Protein AF-A0A355E4G5-F1 (afdb_monomer_lite)

pLDDT: mean 88.59, std 11.3, range [52.03, 98.62]

Foldseek 3Di:
DPDDDDDDPVVVVVCLPPVAQPCVVHPPDDQGPCPVCDPVVLVVQVVLADPQDKDWQDDPQDPDADPVRRDGPDDDDPCPPVVSCVSRSHDDDPDTRCVRVVVVCVVVVHDRFRKDWDADPDVVDPGHDTTIMTHD

Structure (mmCIF, N/CA/C/O backbone):
data_AF-A0A355E4G5-F1
#
_entry.id   AF-A0A355E4G5-F1
#
loop_
_atom_site.group_PDB
_atom_site.id
_atom_site.type_symbol
_atom_site.label_atom_id
_atom_site.label_alt_id
_atom_site.label_comp_id
_atom_site.label_asym_id
_atom_site.label_entity_id
_atom_site.label_seq_id
_atom_site.pdbx_PDB_ins_code
_atom_site.Cartn_x
_atom_site.Cartn_y
_atom_site.Cartn_z
_atom_site.occupancy
_atom_site.B_iso_or_equiv
_atom_site.auth_seq_id
_atom_site.auth_comp_id
_atom_site.auth_asym_id
_atom_site.auth_atom_id
_atom_site.pdbx_PDB_model_num
ATOM 1 N N . MET A 1 1 ? 25.717 -14.174 18.551 1.00 52.03 1 MET A N 1
ATOM 2 C CA . MET A 1 1 ? 25.273 -13.923 17.163 1.00 52.03 1 MET A CA 1
ATOM 3 C C . MET A 1 1 ? 26.450 -14.260 16.268 1.00 52.03 1 MET A C 1
ATOM 5 O O . MET A 1 1 ? 27.519 -13.747 16.575 1.00 52.03 1 MET A O 1
ATOM 9 N N . PRO A 1 2 ? 26.330 -15.154 15.272 1.00 61.66 2 PRO A N 1
ATOM 10 C CA . PRO A 1 2 ? 27.446 -15.404 14.364 1.00 61.66 2 PRO A CA 1
ATOM 11 C C . PRO A 1 2 ? 27.836 -14.093 13.671 1.00 61.66 2 PRO A C 1
ATOM 13 O O . PRO A 1 2 ? 26.968 -13.273 13.360 1.00 61.66 2 PRO A O 1
ATOM 16 N N . GLU A 1 3 ? 29.137 -13.883 13.498 1.00 67.75 3 GLU A N 1
ATOM 17 C CA . GLU A 1 3 ? 29.709 -12.690 12.880 1.00 67.75 3 GLU A CA 1
ATOM 18 C C . GLU A 1 3 ? 29.215 -12.603 11.431 1.00 67.75 3 GLU A C 1
ATOM 20 O O . GLU A 1 3 ? 29.581 -13.400 10.567 1.00 67.75 3 GLU A O 1
ATOM 25 N N . ARG A 1 4 ? 28.273 -11.691 11.174 1.00 65.88 4 ARG A N 1
ATOM 26 C CA . ARG A 1 4 ? 27.685 -11.532 9.846 1.00 65.88 4 ARG A CA 1
ATOM 27 C C . ARG A 1 4 ? 28.641 -10.694 9.006 1.00 65.88 4 ARG A C 1
ATOM 29 O O . ARG A 1 4 ? 28.578 -9.468 9.044 1.00 65.88 4 ARG A O 1
ATOM 36 N N . LEU A 1 5 ? 29.519 -11.369 8.268 1.00 83.31 5 LEU A N 1
ATOM 37 C CA . LEU A 1 5 ? 30.388 -10.741 7.276 1.00 83.31 5 LEU A CA 1
ATOM 38 C C . LEU A 1 5 ? 29.539 -9.943 6.277 1.00 83.31 5 LEU A C 1
ATOM 40 O O . LEU A 1 5 ? 28.491 -10.409 5.815 1.00 83.31 5 LEU A O 1
ATOM 44 N N . LEU A 1 6 ? 29.974 -8.716 5.984 1.00 86.88 6 LEU A N 1
ATOM 45 C CA . LEU A 1 6 ? 29.352 -7.896 4.950 1.00 86.88 6 LEU A CA 1
ATOM 46 C C . LEU A 1 6 ? 29.469 -8.629 3.603 1.00 86.88 6 LEU A C 1
ATOM 48 O O . LEU A 1 6 ? 30.546 -9.143 3.297 1.00 86.88 6 LEU A O 1
ATOM 52 N N . PRO A 1 7 ? 28.389 -8.693 2.805 1.00 88.25 7 PRO A N 1
ATOM 53 C CA . PRO A 1 7 ? 28.429 -9.364 1.515 1.00 88.25 7 PRO A CA 1
ATOM 54 C C . PRO A 1 7 ? 29.380 -8.643 0.558 1.00 88.25 7 PRO A C 1
ATOM 56 O O . PRO A 1 7 ? 29.482 -7.414 0.556 1.00 88.25 7 PRO A O 1
ATOM 59 N N . THR A 1 8 ? 30.049 -9.418 -0.285 1.00 93.19 8 THR A N 1
ATOM 60 C CA . THR A 1 8 ? 30.887 -8.911 -1.373 1.00 93.19 8 THR A CA 1
ATOM 61 C C . THR A 1 8 ? 30.037 -8.237 -2.453 1.00 93.19 8 THR A C 1
ATOM 63 O O . THR A 1 8 ? 28.846 -8.517 -2.615 1.00 93.19 8 THR A O 1
ATOM 66 N N . GLU A 1 9 ? 30.657 -7.378 -3.264 1.00 90.56 9 GLU A N 1
ATOM 67 C CA . GLU A 1 9 ? 29.983 -6.758 -4.412 1.00 90.56 9 GLU A CA 1
ATOM 68 C C . GLU A 1 9 ? 29.400 -7.810 -5.373 1.00 90.56 9 GLU A C 1
ATOM 70 O O . GLU A 1 9 ? 28.287 -7.648 -5.879 1.00 90.56 9 GLU A O 1
ATOM 75 N N . GLN A 1 10 ? 30.127 -8.908 -5.602 1.00 92.94 10 GLN A N 1
ATOM 76 C CA . GLN A 1 10 ? 29.689 -9.987 -6.485 1.00 92.94 10 GLN A CA 1
ATOM 77 C C . GLN A 1 10 ? 28.415 -10.666 -5.967 1.00 92.94 10 GLN A C 1
ATOM 79 O O . GLN A 1 10 ? 27.500 -10.911 -6.755 1.00 92.94 10 GLN A O 1
ATOM 84 N N . GLU A 1 11 ? 28.322 -10.914 -4.658 1.00 91.56 11 GLU A N 1
ATOM 85 C CA . GLU A 1 11 ? 27.119 -11.472 -4.030 1.00 91.56 11 GLU A CA 1
ATOM 86 C C . GLU A 1 11 ? 25.936 -10.509 -4.131 1.00 91.56 11 GLU A C 1
ATOM 88 O O . GLU A 1 11 ? 24.854 -10.900 -4.564 1.00 91.56 11 GLU A O 1
ATOM 93 N N . VAL A 1 12 ? 26.137 -9.225 -3.816 1.00 88.00 12 VAL A N 1
ATOM 94 C CA . VAL A 1 12 ? 25.067 -8.220 -3.932 1.00 88.00 12 VAL A CA 1
ATOM 95 C C . VAL A 1 12 ? 24.548 -8.143 -5.373 1.00 88.00 12 VAL A C 1
ATOM 97 O O . VAL A 1 12 ? 23.336 -8.108 -5.603 1.00 88.00 12 VAL A O 1
ATOM 100 N N . ARG A 1 13 ? 25.449 -8.172 -6.364 1.00 87.75 13 ARG A N 1
ATOM 101 C CA . ARG A 1 13 ? 25.081 -8.176 -7.788 1.00 87.75 13 ARG A CA 1
ATOM 102 C C . ARG A 1 13 ? 24.361 -9.454 -8.212 1.00 87.75 13 ARG A C 1
ATOM 104 O O . ARG A 1 13 ? 23.468 -9.370 -9.058 1.00 8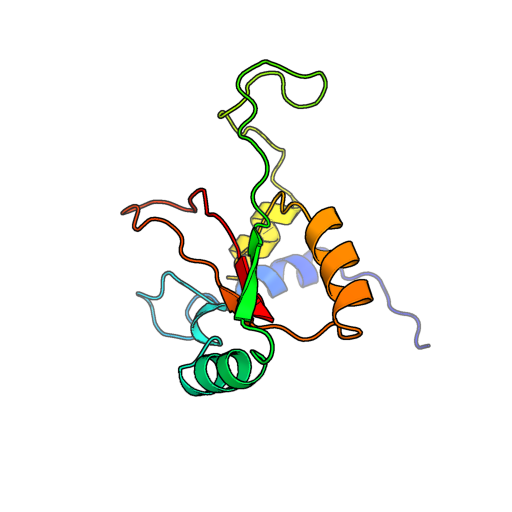7.75 13 ARG A O 1
ATOM 111 N N . SER A 1 14 ? 24.718 -10.619 -7.668 1.00 91.19 14 SER A N 1
ATOM 112 C CA . SER A 1 14 ? 24.021 -11.870 -7.992 1.00 91.19 14 SER A CA 1
ATOM 113 C C . SER A 1 14 ? 22.590 -11.861 -7.455 1.00 91.19 14 SER A C 1
ATOM 115 O O . SER A 1 14 ? 21.662 -12.230 -8.179 1.00 91.19 14 SER A O 1
ATOM 117 N N . TRP A 1 15 ? 22.366 -11.321 -6.253 1.00 89.94 15 TRP A N 1
ATOM 118 C CA . TRP A 1 15 ? 21.036 -11.253 -5.642 1.00 89.94 1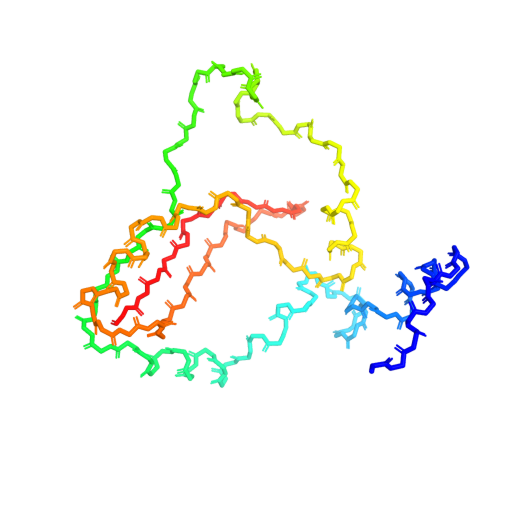5 TRP A CA 1
ATOM 119 C C . TRP A 1 15 ? 20.035 -10.427 -6.457 1.00 89.94 15 TRP A C 1
ATOM 121 O O . TRP A 1 15 ? 18.870 -10.811 -6.546 1.00 89.94 15 TRP A O 1
ATOM 131 N N . LEU A 1 16 ? 20.481 -9.365 -7.138 1.00 85.94 16 LEU A N 1
ATOM 132 C CA . LEU A 1 16 ? 19.630 -8.569 -8.038 1.00 85.94 16 LEU A CA 1
ATOM 133 C C . LEU A 1 16 ? 19.056 -9.377 -9.214 1.00 85.94 16 LEU A C 1
ATOM 135 O O . LEU A 1 16 ? 18.074 -8.958 -9.828 1.00 85.94 16 LEU A O 1
ATOM 139 N N . ARG A 1 17 ? 19.663 -10.520 -9.551 1.00 85.06 17 ARG A N 1
ATOM 140 C CA . ARG A 1 17 ? 19.186 -11.434 -10.599 1.00 85.06 17 ARG A CA 1
ATOM 141 C C . ARG A 1 17 ? 18.498 -12.660 -10.016 1.00 85.06 17 ARG A C 1
ATOM 143 O O . ARG A 1 17 ? 17.419 -13.023 -10.470 1.00 85.06 17 ARG A O 1
ATOM 150 N N . GLU A 1 18 ? 19.116 -13.273 -9.015 1.00 88.94 18 GLU A N 1
ATOM 151 C CA . GLU A 1 18 ? 18.739 -14.586 -8.485 1.00 88.94 18 GLU A CA 1
ATOM 152 C C . GLU A 1 18 ? 17.700 -14.512 -7.361 1.00 88.94 18 GLU A C 1
ATOM 154 O O . GLU A 1 18 ? 16.980 -15.477 -7.122 1.00 88.94 18 GLU A O 1
ATOM 159 N N . ARG A 1 19 ? 17.604 -13.377 -6.656 1.00 87.62 19 ARG A N 1
ATOM 160 C CA . ARG A 1 19 ? 16.778 -13.223 -5.447 1.00 87.62 19 ARG A CA 1
ATOM 161 C C . ARG A 1 19 ? 15.695 -12.160 -5.597 1.00 87.62 19 ARG A C 1
ATOM 163 O O . ARG A 1 19 ? 15.405 -11.450 -4.645 1.00 87.62 19 ARG A O 1
ATOM 170 N N . ARG A 1 20 ? 15.066 -12.059 -6.767 1.00 91.31 20 ARG A N 1
ATOM 171 C CA . ARG A 1 20 ? 14.013 -11.070 -7.067 1.00 91.31 20 ARG A CA 1
ATOM 172 C C . ARG A 1 20 ? 12.647 -11.712 -7.310 1.00 91.31 20 ARG A C 1
ATOM 174 O O . ARG A 1 20 ? 12.549 -12.902 -7.588 1.00 91.31 20 ARG A O 1
ATOM 181 N N . ASN A 1 21 ? 11.593 -10.902 -7.266 1.00 94.06 21 ASN A N 1
ATOM 182 C CA . ASN A 1 21 ? 10.229 -11.341 -7.569 1.00 94.06 21 ASN A CA 1
ATOM 183 C C . ASN A 1 21 ? 9.879 -11.284 -9.068 1.00 94.06 21 ASN A C 1
ATOM 185 O O . ASN A 1 21 ? 8.961 -11.977 -9.502 1.00 94.06 21 ASN A O 1
ATOM 189 N N . TRP A 1 22 ? 10.606 -10.503 -9.873 1.00 92.94 22 TRP A N 1
ATOM 190 C CA . TRP A 1 22 ? 10.340 -10.395 -11.310 1.00 92.94 22 TRP A CA 1
ATOM 191 C C . TRP A 1 22 ? 10.543 -11.713 -12.055 1.00 92.94 22 TRP A C 1
ATOM 193 O O . TRP A 1 22 ? 11.599 -12.340 -11.944 1.00 92.94 22 TRP A O 1
ATOM 203 N N . GLY A 1 23 ? 9.544 -12.086 -12.860 1.00 91.75 23 GLY A N 1
ATOM 204 C CA . GLY A 1 23 ? 9.506 -13.331 -13.630 1.00 91.75 23 GLY A CA 1
ATOM 205 C C . GLY A 1 23 ? 8.905 -14.521 -12.876 1.00 91.75 23 GLY A C 1
ATOM 206 O O . GLY A 1 23 ? 8.604 -15.537 -13.497 1.00 91.75 23 GLY A O 1
ATOM 207 N N . ARG A 1 24 ? 8.657 -14.402 -11.562 1.00 94.25 24 ARG A N 1
ATOM 208 C CA . ARG A 1 24 ? 8.084 -15.485 -10.743 1.00 94.25 24 ARG A CA 1
ATOM 209 C C . ARG A 1 24 ? 6.659 -15.872 -11.157 1.00 94.25 24 ARG A C 1
ATOM 211 O O . ARG A 1 24 ? 6.285 -17.029 -10.993 1.00 94.25 24 ARG A O 1
ATOM 218 N N . TRP A 1 25 ? 5.884 -14.928 -11.692 1.00 95.94 25 TRP A N 1
ATOM 219 C CA . TRP A 1 25 ? 4.504 -15.142 -12.155 1.00 95.94 25 TRP A CA 1
ATOM 220 C C . TRP A 1 25 ? 4.361 -15.085 -13.683 1.00 95.94 25 TRP A C 1
ATOM 222 O O . TRP A 1 25 ? 3.262 -14.903 -14.197 1.00 95.94 25 TRP A O 1
ATOM 232 N N . GLY A 1 26 ? 5.463 -15.274 -14.413 1.00 95.44 26 GLY A N 1
ATOM 233 C CA . GLY A 1 26 ? 5.489 -15.247 -15.874 1.00 95.44 26 GLY A CA 1
ATOM 234 C C . GLY A 1 26 ? 6.139 -13.989 -16.444 1.00 95.44 26 GLY A C 1
ATOM 235 O O . GLY A 1 26 ? 6.427 -13.025 -15.736 1.00 95.44 26 GLY A O 1
ATOM 236 N N . LYS A 1 27 ? 6.402 -14.025 -17.753 1.00 93.94 27 LYS A N 1
ATOM 237 C CA . LYS A 1 27 ? 7.131 -12.971 -18.478 1.00 93.94 27 LYS A CA 1
ATOM 238 C C . LYS A 1 27 ? 6.363 -11.646 -18.591 1.00 93.94 27 LYS A C 1
ATOM 240 O O . LYS A 1 27 ? 6.990 -10.615 -18.790 1.00 93.94 27 LYS A O 1
ATOM 245 N N . ASP A 1 28 ? 5.040 -11.697 -18.448 1.00 92.56 28 ASP A N 1
ATOM 246 C CA . ASP A 1 28 ? 4.138 -10.551 -18.603 1.00 92.56 28 ASP A CA 1
ATOM 247 C C . ASP A 1 28 ? 3.710 -9.952 -17.242 1.00 92.56 28 ASP A C 1
ATOM 249 O O . ASP A 1 28 ? 2.850 -9.075 -17.191 1.00 92.56 28 ASP A O 1
ATOM 253 N N . ASP A 1 29 ? 4.289 -10.417 -16.123 1.00 92.00 29 ASP A N 1
ATOM 254 C CA . ASP A 1 29 ? 4.015 -9.877 -14.785 1.00 92.00 29 ASP A CA 1
ATOM 255 C C . ASP A 1 29 ? 4.527 -8.437 -14.641 1.00 92.00 29 ASP A C 1
ATOM 257 O O . ASP A 1 29 ? 5.706 -8.152 -14.849 1.00 92.00 29 ASP A O 1
ATOM 261 N N . GLN A 1 30 ? 3.633 -7.540 -14.222 1.00 89.06 30 GLN A N 1
ATOM 262 C CA . GLN A 1 30 ? 3.927 -6.120 -14.006 1.00 89.06 30 GLN A CA 1
ATOM 263 C C . GLN A 1 30 ? 3.771 -5.678 -12.546 1.00 89.06 30 GLN A C 1
ATOM 265 O O . GLN A 1 30 ? 3.953 -4.500 -12.248 1.00 89.06 30 GLN A O 1
ATOM 270 N N . VAL A 1 31 ? 3.424 -6.588 -11.627 1.00 90.44 31 VAL A N 1
ATOM 271 C CA . VAL A 1 31 ? 3.096 -6.226 -10.235 1.00 90.44 31 VAL A CA 1
ATOM 272 C C . VAL A 1 31 ? 3.971 -6.924 -9.190 1.00 90.44 31 VAL A C 1
ATOM 274 O O . VAL A 1 31 ? 3.952 -6.531 -8.021 1.00 90.44 31 VAL A O 1
ATOM 277 N N . GLY A 1 32 ? 4.778 -7.915 -9.585 1.00 93.50 32 GLY A N 1
ATOM 278 C CA . GLY A 1 32 ? 5.833 -8.480 -8.747 1.00 93.50 32 GLY A CA 1
ATOM 279 C C . GLY A 1 32 ? 5.292 -9.023 -7.425 1.00 93.50 32 GLY A C 1
ATOM 280 O O . GLY A 1 32 ? 4.308 -9.759 -7.388 1.00 93.50 32 GLY A O 1
ATOM 281 N N . ALA A 1 33 ? 5.912 -8.647 -6.307 1.00 95.25 33 ALA A N 1
ATOM 282 C CA . ALA A 1 33 ? 5.543 -9.107 -4.971 1.00 95.25 33 ALA A CA 1
ATOM 283 C C . ALA A 1 33 ? 4.080 -8.815 -4.589 1.00 95.25 33 ALA A C 1
ATOM 285 O O . ALA A 1 33 ? 3.551 -9.497 -3.710 1.00 95.25 33 ALA A O 1
ATOM 286 N N . LEU A 1 34 ? 3.391 -7.871 -5.248 1.00 93.69 34 LEU A N 1
ATOM 287 C CA . LEU A 1 34 ? 1.961 -7.631 -5.015 1.00 93.69 34 LEU A CA 1
ATOM 288 C C . LEU A 1 34 ? 1.086 -8.835 -5.387 1.00 93.69 34 LEU A C 1
ATOM 290 O O . LEU A 1 34 ? 0.005 -8.986 -4.821 1.00 93.69 34 LEU A O 1
ATOM 294 N N . ASN A 1 35 ? 1.570 -9.752 -6.232 1.00 95.88 35 ASN A N 1
ATOM 295 C CA . ASN A 1 35 ? 0.915 -11.041 -6.475 1.00 95.88 35 ASN A CA 1
ATOM 296 C C . ASN A 1 35 ? 0.742 -11.875 -5.186 1.00 95.88 35 ASN A C 1
ATOM 298 O O . ASN A 1 35 ? -0.129 -12.743 -5.115 1.00 95.88 35 ASN A O 1
ATOM 302 N N . LEU A 1 36 ? 1.526 -11.603 -4.134 1.00 95.94 36 LEU A N 1
ATOM 303 C CA . LEU A 1 36 ? 1.369 -12.235 -2.821 1.00 95.94 36 LEU A CA 1
ATOM 304 C C . LEU A 1 36 ? 0.152 -11.709 -2.043 1.00 95.94 36 LEU A C 1
ATOM 306 O O . LEU A 1 36 ? -0.251 -12.340 -1.066 1.00 95.94 36 LEU A O 1
ATOM 310 N N . VAL A 1 37 ? -0.459 -10.593 -2.452 1.00 95.94 37 VAL A N 1
ATOM 311 C CA . VAL A 1 37 ? -1.709 -10.062 -1.884 1.00 95.94 37 VAL A CA 1
ATOM 312 C C . VAL A 1 37 ? -2.897 -10.803 -2.507 1.00 95.94 37 VAL A C 1
ATOM 314 O O . VAL A 1 37 ? -3.632 -10.291 -3.353 1.00 95.94 37 VAL A O 1
ATOM 317 N N . THR A 1 38 ? -3.069 -12.062 -2.106 1.00 97.25 38 THR A N 1
ATOM 318 C CA . THR A 1 38 ? -4.096 -12.962 -2.656 1.00 97.25 38 THR A CA 1
ATOM 319 C C . THR A 1 38 ? -5.514 -12.606 -2.178 1.00 97.25 38 THR A C 1
ATOM 321 O O . THR A 1 38 ? -5.666 -11.915 -1.165 1.00 97.25 38 THR A O 1
ATOM 324 N N . PRO A 1 39 ? -6.582 -13.118 -2.830 1.00 98.25 39 PRO A N 1
ATOM 325 C CA . PRO A 1 39 ? -7.952 -12.973 -2.330 1.00 98.25 39 PRO A CA 1
ATOM 326 C C . PRO A 1 39 ? -8.121 -13.421 -0.871 1.00 98.25 39 PRO A C 1
ATOM 328 O O . PRO A 1 39 ? -8.777 -12.735 -0.093 1.00 98.25 39 PRO A O 1
ATOM 331 N N . ALA A 1 40 ? -7.470 -14.519 -0.474 1.00 98.44 40 ALA A N 1
ATOM 332 C CA . ALA A 1 40 ? -7.513 -15.016 0.900 1.00 98.44 40 ALA A CA 1
ATOM 333 C C . ALA A 1 40 ? -6.876 -14.032 1.897 1.00 98.44 40 ALA A C 1
ATOM 335 O O . ALA A 1 40 ? -7.435 -13.803 2.969 1.00 98.44 40 ALA A O 1
ATOM 336 N N . ARG A 1 41 ? -5.747 -13.400 1.535 1.00 98.12 41 ARG A N 1
ATOM 337 C CA . ARG A 1 41 ? -5.123 -12.356 2.366 1.00 98.12 41 ARG A CA 1
ATOM 338 C C . ARG A 1 41 ? -5.975 -11.094 2.438 1.00 98.12 41 ARG A C 1
ATOM 340 O O . ARG A 1 41 ? -6.103 -10.530 3.517 1.00 98.12 41 ARG A O 1
ATOM 347 N N . ARG A 1 42 ? -6.604 -10.688 1.329 1.00 98.19 42 ARG A N 1
ATOM 348 C CA . ARG A 1 42 ? -7.555 -9.563 1.321 1.00 98.19 42 ARG A CA 1
ATOM 349 C C . ARG A 1 42 ? -8.741 -9.829 2.247 1.00 98.19 42 ARG A C 1
ATOM 351 O O . ARG A 1 42 ? -9.070 -8.977 3.060 1.00 98.19 42 ARG A O 1
ATOM 358 N N . ALA A 1 43 ? -9.326 -11.026 2.187 1.00 98.50 43 ALA A N 1
ATOM 359 C CA . ALA A 1 43 ? -10.405 -11.422 3.089 1.00 98.50 43 ALA A CA 1
ATOM 360 C C . ALA A 1 43 ? -9.948 -11.483 4.558 1.00 98.50 43 ALA A C 1
ATOM 362 O O . ALA A 1 43 ? -10.715 -11.131 5.447 1.00 98.50 43 ALA A O 1
ATOM 363 N N . ALA A 1 44 ? -8.710 -11.913 4.826 1.00 98.50 44 ALA A N 1
ATOM 364 C CA . ALA A 1 44 ? -8.140 -11.891 6.172 1.00 98.50 44 ALA A CA 1
ATOM 365 C C . ALA A 1 44 ? -7.960 -10.467 6.709 1.00 98.50 44 ALA A C 1
ATOM 367 O O . ALA A 1 44 ? -8.369 -10.206 7.834 1.00 98.50 44 ALA A O 1
ATOM 368 N N . ALA A 1 45 ? -7.432 -9.549 5.896 1.00 98.38 45 ALA A N 1
ATOM 369 C CA . ALA A 1 45 ? -7.311 -8.142 6.263 1.00 98.38 45 ALA A CA 1
ATOM 370 C C . ALA A 1 45 ? -8.684 -7.498 6.504 1.00 98.38 45 ALA A C 1
ATOM 372 O O . ALA A 1 45 ? -8.861 -6.808 7.497 1.00 98.38 45 ALA A O 1
ATOM 373 N N . ALA A 1 46 ? -9.683 -7.794 5.665 1.00 98.44 46 ALA A N 1
ATOM 374 C CA . ALA A 1 46 ? -11.044 -7.286 5.842 1.00 98.44 46 ALA A CA 1
ATOM 375 C C . ALA A 1 46 ? -11.678 -7.699 7.182 1.00 98.44 46 ALA A C 1
ATOM 377 O O . ALA A 1 46 ? -12.456 -6.938 7.745 1.00 98.44 46 ALA A O 1
ATOM 378 N N . ARG A 1 47 ? -11.315 -8.865 7.736 1.00 98.25 47 ARG A N 1
ATOM 379 C CA . ARG A 1 47 ? -11.773 -9.304 9.068 1.00 98.25 47 ARG A CA 1
ATOM 380 C C . ARG A 1 47 ? -11.131 -8.542 10.234 1.00 98.25 47 ARG A C 1
ATOM 382 O O . ARG A 1 47 ? -11.544 -8.750 11.371 1.00 98.25 47 ARG A O 1
ATOM 389 N N . LEU A 1 48 ? -10.123 -7.704 9.984 1.00 98.31 48 LEU A N 1
ATOM 390 C CA . LEU A 1 48 ? -9.525 -6.849 11.015 1.00 98.31 48 LEU A CA 1
ATOM 391 C C . LEU A 1 48 ? -10.384 -5.621 11.330 1.00 98.31 48 LEU A C 1
ATOM 393 O O . LEU A 1 48 ? -10.220 -5.075 12.420 1.00 98.31 48 LEU A O 1
ATOM 397 N N . VAL A 1 49 ? -11.286 -5.248 10.413 1.00 98.38 49 VAL A N 1
ATOM 398 C CA . VAL A 1 49 ? -12.232 -4.132 10.542 1.00 98.38 49 VAL A CA 1
ATOM 399 C C . VAL A 1 49 ? -13.293 -4.466 11.597 1.00 98.38 49 VAL A C 1
ATOM 401 O O . VAL A 1 49 ? -13.975 -5.488 11.505 1.00 98.38 49 VAL A O 1
ATOM 404 N N . ARG A 1 50 ? -13.431 -3.602 12.599 1.00 96.88 50 ARG A N 1
ATOM 405 C CA . ARG A 1 50 ? -14.296 -3.708 13.777 1.00 96.88 50 ARG A CA 1
ATOM 406 C C . ARG A 1 50 ? -15.079 -2.421 14.012 1.00 96.88 50 ARG A C 1
ATOM 408 O O . ARG A 1 50 ? -16.288 -2.506 14.201 1.00 96.88 50 ARG A O 1
ATOM 415 N N . SER A 1 51 ? -14.418 -1.260 14.022 1.00 97.69 51 SER A N 1
ATOM 416 C CA . SER A 1 51 ? -15.066 0.029 14.323 1.00 97.69 51 SER A CA 1
ATOM 417 C C . SER A 1 51 ? -15.595 0.736 13.071 1.00 97.69 51 SER A C 1
ATOM 419 O O . SER A 1 51 ? -16.504 1.561 13.156 1.00 97.69 51 SER A O 1
ATOM 421 N N . GLY A 1 52 ? -15.046 0.411 11.897 1.00 97.38 52 GLY A N 1
ATOM 422 C CA . GLY A 1 52 ? -15.309 1.099 10.635 1.00 97.38 52 GLY A CA 1
ATOM 423 C C . GLY A 1 52 ? -14.572 2.435 10.505 1.00 97.38 52 GLY A C 1
ATOM 424 O O . GLY A 1 52 ? -14.716 3.118 9.485 1.00 97.38 52 GLY A O 1
ATOM 425 N N . ARG A 1 53 ? -13.769 2.827 11.505 1.00 98.12 53 ARG A N 1
ATOM 426 C CA . ARG A 1 53 ? -12.989 4.064 11.462 1.00 98.12 53 ARG A CA 1
ATOM 427 C C . ARG A 1 53 ? -11.989 3.996 10.315 1.00 98.12 53 ARG A C 1
ATOM 429 O O . ARG A 1 53 ? -11.187 3.073 10.217 1.00 98.12 53 ARG A O 1
ATOM 436 N N . SER A 1 54 ? -12.017 5.014 9.462 1.00 98.25 54 SER A N 1
ATOM 437 C CA . SER A 1 54 ? -11.084 5.159 8.346 1.00 98.25 54 SER A CA 1
ATOM 438 C C . SER A 1 54 ? -10.116 6.304 8.612 1.00 98.25 54 SER A C 1
ATOM 440 O O . SER A 1 54 ? -10.535 7.425 8.896 1.00 98.25 54 SER A O 1
ATOM 442 N N . VAL A 1 55 ? -8.820 6.028 8.488 1.00 98.31 55 VAL A N 1
ATOM 443 C CA . VAL A 1 55 ? -7.743 7.005 8.664 1.00 98.31 55 VAL A CA 1
ATOM 444 C C . VAL A 1 55 ? -6.995 7.165 7.347 1.00 98.31 55 VAL A C 1
ATOM 446 O O . VAL A 1 55 ? -6.433 6.209 6.814 1.00 98.31 55 VAL A O 1
ATOM 449 N N . SER A 1 56 ? -7.000 8.390 6.823 1.00 97.75 56 SER A N 1
ATOM 450 C CA . SER A 1 56 ? -6.245 8.774 5.629 1.00 97.75 56 SER A CA 1
ATOM 451 C C . SER A 1 56 ? -4.763 8.910 5.958 1.00 97.75 56 SER A C 1
ATOM 453 O O . SER A 1 56 ? -4.407 9.655 6.870 1.00 97.75 56 SER A O 1
ATOM 455 N N . LEU A 1 57 ? -3.905 8.248 5.179 1.00 97.19 57 LEU A N 1
ATOM 456 C CA . LEU A 1 57 ? -2.446 8.381 5.268 1.00 97.19 57 LEU A CA 1
ATOM 457 C C . LEU A 1 57 ? -1.886 9.337 4.203 1.00 97.19 57 LEU A C 1
ATOM 459 O O . LEU A 1 57 ? -0.671 9.441 4.039 1.00 97.19 57 LEU A O 1
ATOM 463 N N . SER A 1 58 ? -2.743 10.025 3.443 1.00 94.19 58 SER A N 1
ATOM 464 C CA . SER A 1 58 ? -2.296 11.024 2.471 1.00 94.19 58 SER A CA 1
ATOM 465 C C . SER A 1 58 ? -1.806 12.292 3.163 1.00 94.19 58 SER A C 1
ATOM 467 O O . SER A 1 58 ? -2.469 12.839 4.045 1.00 94.19 58 SER A O 1
ATOM 469 N N . ARG A 1 59 ? -0.683 12.829 2.683 1.00 89.94 59 ARG A N 1
ATOM 470 C CA . ARG A 1 59 ? -0.262 14.201 2.986 1.00 89.94 59 ARG A CA 1
ATOM 471 C C . ARG A 1 59 ? -1.002 15.184 2.071 1.00 89.94 59 ARG A C 1
ATOM 473 O O . ARG A 1 59 ? -1.368 14.806 0.953 1.00 89.94 59 ARG A O 1
ATOM 480 N N . PRO A 1 60 ? -1.201 16.444 2.491 1.00 86.69 60 PRO A N 1
ATOM 481 C CA . PRO A 1 60 ? -1.537 17.512 1.561 1.00 86.69 60 PRO A CA 1
ATOM 482 C C . PRO A 1 60 ? -0.468 17.600 0.471 1.00 86.69 60 PRO A C 1
ATOM 484 O O . PRO A 1 60 ? 0.727 17.514 0.765 1.00 86.69 60 PRO A O 1
ATOM 487 N N . PHE A 1 61 ? -0.884 17.783 -0.780 1.00 81.62 61 PHE A N 1
ATOM 488 C CA . PHE A 1 61 ? 0.074 18.011 -1.853 1.00 81.62 61 PHE A CA 1
ATOM 489 C C . PHE A 1 61 ? 0.790 19.348 -1.630 1.00 81.62 61 PHE A C 1
ATOM 491 O O . PHE A 1 61 ? 0.118 20.382 -1.537 1.00 81.62 61 PHE A O 1
ATOM 498 N N . PRO A 1 62 ? 2.132 19.362 -1.549 1.00 77.19 62 PRO A N 1
ATOM 499 C CA . PRO A 1 62 ? 2.865 20.613 -1.518 1.00 77.19 62 PRO A CA 1
ATOM 500 C C . PRO A 1 62 ? 2.680 21.302 -2.870 1.00 77.19 62 PRO A C 1
ATOM 502 O O . PRO A 1 62 ? 2.899 20.695 -3.915 1.00 77.19 62 PRO A O 1
ATOM 505 N N . LYS A 1 63 ? 2.250 22.562 -2.837 1.00 80.06 63 LYS A N 1
ATOM 506 C CA . LYS A 1 63 ? 2.107 23.416 -4.027 1.00 80.06 63 LYS A CA 1
ATOM 507 C C . LYS A 1 63 ? 3.199 24.482 -4.129 1.00 80.06 63 LYS A C 1
ATOM 509 O O . LYS A 1 63 ? 3.409 25.025 -5.203 1.00 80.06 63 LYS A O 1
ATOM 514 N N . GLU A 1 64 ? 3.911 24.726 -3.029 1.00 83.50 64 GLU A N 1
ATOM 515 C CA . GLU A 1 64 ? 4.992 25.706 -2.940 1.00 83.50 64 GLU A CA 1
ATOM 516 C C . GLU A 1 64 ? 6.350 25.004 -2.748 1.00 83.50 64 GLU A C 1
ATOM 518 O O . GLU A 1 64 ? 6.405 23.975 -2.060 1.00 83.50 64 GLU A O 1
ATOM 523 N N . PRO A 1 65 ? 7.444 25.534 -3.326 1.00 82.50 65 PRO A N 1
ATOM 524 C CA . PRO A 1 65 ? 8.807 25.075 -3.069 1.00 82.50 65 PRO A CA 1
ATOM 525 C C . PRO A 1 65 ? 9.175 25.082 -1.584 1.00 82.50 65 PRO A C 1
ATOM 527 O O . PRO A 1 65 ? 8.871 26.026 -0.856 1.00 82.50 65 PRO A O 1
ATOM 530 N N . GLY A 1 66 ? 9.885 24.045 -1.143 1.00 78.06 66 GLY A N 1
ATOM 531 C CA . GLY A 1 66 ? 10.441 23.952 0.206 1.00 78.06 66 GLY A CA 1
ATOM 532 C C . GLY A 1 66 ? 11.948 23.670 0.204 1.00 78.06 66 GLY A C 1
ATOM 533 O O . GLY A 1 66 ? 12.476 23.199 -0.804 1.00 78.06 66 GLY A O 1
ATOM 534 N N . PRO A 1 67 ? 12.649 23.871 1.336 1.00 76.38 67 PRO A N 1
ATOM 535 C CA . PRO A 1 67 ? 14.100 23.659 1.439 1.00 76.38 67 PRO A CA 1
ATOM 536 C C . PRO A 1 67 ? 14.560 22.256 1.011 1.00 76.38 67 PRO A C 1
ATOM 538 O O . PRO A 1 67 ? 15.621 22.104 0.418 1.00 76.38 67 PRO A O 1
ATOM 541 N N . ASN A 1 68 ? 13.727 21.241 1.262 1.00 70.62 68 ASN A N 1
ATOM 542 C CA . ASN A 1 68 ? 13.997 19.840 0.918 1.00 70.62 68 ASN A CA 1
ATOM 543 C C . ASN A 1 68 ? 13.308 19.390 -0.382 1.00 70.62 68 ASN A C 1
ATOM 545 O O . ASN A 1 68 ? 13.451 18.240 -0.789 1.00 70.62 68 ASN A O 1
ATOM 549 N N . ASN A 1 69 ? 12.508 20.261 -1.003 1.00 71.88 69 ASN A N 1
ATOM 550 C CA . ASN A 1 69 ? 11.751 19.966 -2.214 1.00 71.88 69 ASN A CA 1
ATOM 551 C C . ASN A 1 69 ? 11.499 21.261 -2.995 1.00 71.88 69 ASN A C 1
ATOM 553 O O . ASN A 1 69 ? 10.409 21.833 -2.948 1.00 71.88 69 ASN A O 1
ATOM 557 N N . ALA A 1 70 ? 12.536 21.746 -3.678 1.00 74.94 70 ALA A N 1
ATOM 558 C CA . ALA A 1 70 ? 12.479 23.000 -4.427 1.00 74.94 70 ALA A CA 1
ATOM 559 C C . ALA A 1 70 ? 11.531 22.936 -5.641 1.00 74.94 70 ALA A C 1
ATOM 561 O O . ALA A 1 70 ? 11.131 23.974 -6.160 1.00 74.94 70 ALA A O 1
ATOM 562 N N . LEU A 1 71 ? 11.165 21.730 -6.088 1.00 73.81 71 LEU A N 1
ATOM 563 C CA . LEU A 1 71 ? 10.304 21.489 -7.245 1.00 73.81 71 LEU A CA 1
ATOM 564 C C . LEU A 1 71 ? 9.153 20.547 -6.851 1.00 73.81 71 LEU A C 1
ATOM 566 O O . LEU A 1 71 ? 9.159 19.371 -7.212 1.00 73.81 71 LEU A O 1
ATOM 570 N N . PRO A 1 72 ? 8.155 21.025 -6.090 1.00 67.81 72 PRO A N 1
ATOM 571 C CA . PRO A 1 72 ? 7.000 20.215 -5.725 1.00 67.81 72 PRO A CA 1
ATOM 572 C C . PRO A 1 72 ? 6.312 19.652 -6.976 1.00 67.81 72 PRO A C 1
ATOM 574 O O . PRO A 1 72 ? 6.226 20.311 -8.008 1.00 67.81 72 PRO A O 1
ATOM 577 N N . ALA A 1 73 ? 5.848 18.405 -6.880 1.00 64.12 73 ALA A N 1
ATOM 578 C CA . ALA A 1 73 ? 5.325 17.601 -7.992 1.00 64.12 73 ALA A CA 1
ATOM 579 C C . ALA A 1 73 ? 6.342 17.190 -9.083 1.00 64.12 73 ALA A C 1
ATOM 581 O O . ALA A 1 73 ? 5.969 16.446 -9.989 1.00 64.12 73 ALA A O 1
ATOM 582 N N . GLN A 1 74 ? 7.623 17.562 -8.971 1.00 61.66 74 GLN A N 1
ATOM 583 C CA . GLN A 1 74 ? 8.720 16.976 -9.747 1.00 61.66 74 GLN A CA 1
ATOM 584 C C . GLN A 1 74 ? 9.651 16.200 -8.809 1.00 61.66 74 GLN A C 1
ATOM 586 O O . GLN A 1 74 ? 10.053 16.686 -7.758 1.00 61.66 74 GLN A O 1
ATOM 591 N N . HIS A 1 75 ? 9.976 14.955 -9.153 1.00 58.34 75 HIS A N 1
ATOM 592 C CA . HIS A 1 75 ? 10.686 14.054 -8.246 1.00 58.34 75 HIS A CA 1
ATOM 593 C C . HIS A 1 75 ? 12.025 13.610 -8.845 1.00 58.34 75 HIS A C 1
ATOM 595 O O . HIS A 1 75 ? 12.082 12.663 -9.627 1.00 58.34 75 HIS A O 1
ATOM 601 N N . TYR A 1 76 ? 13.106 14.291 -8.457 1.00 56.94 76 TYR A N 1
ATOM 602 C CA . TYR A 1 76 ? 14.489 13.947 -8.812 1.00 56.94 76 TYR A CA 1
ATOM 603 C C . TYR A 1 76 ? 15.269 13.546 -7.549 1.00 56.94 76 TYR A C 1
ATOM 605 O O . TYR A 1 76 ? 16.130 14.284 -7.079 1.00 56.94 76 TYR A O 1
ATOM 613 N N . ILE A 1 77 ? 14.944 12.394 -6.955 1.00 57.62 77 ILE A N 1
ATOM 614 C CA . ILE A 1 77 ? 15.713 11.848 -5.822 1.00 57.62 77 ILE A CA 1
ATOM 615 C C . ILE A 1 77 ? 16.809 10.913 -6.357 1.00 57.62 77 ILE A C 1
ATOM 617 O O . ILE A 1 77 ? 16.551 10.164 -7.294 1.00 57.62 77 ILE A O 1
ATOM 621 N N . PRO A 1 78 ? 18.029 10.901 -5.793 1.00 56.19 78 PRO A N 1
ATOM 622 C CA . PRO A 1 78 ? 19.007 9.846 -6.054 1.00 56.19 78 PRO A CA 1
ATOM 623 C C . PRO A 1 78 ? 18.466 8.462 -5.633 1.00 56.19 78 PRO A C 1
ATOM 625 O O . PRO A 1 78 ? 18.251 8.186 -4.457 1.00 56.19 78 PRO A O 1
ATOM 628 N N . TRP A 1 79 ? 18.250 7.575 -6.608 1.00 60.72 79 TRP A N 1
ATOM 629 C CA . TRP A 1 79 ? 17.431 6.355 -6.505 1.00 60.72 79 TRP A CA 1
ATOM 630 C C . TRP A 1 79 ? 18.101 5.129 -5.857 1.00 60.72 79 TRP A C 1
ATOM 632 O O . TRP A 1 79 ? 17.633 4.019 -6.077 1.00 60.72 79 TRP A O 1
ATOM 642 N N . ALA A 1 80 ? 19.190 5.243 -5.094 1.00 65.12 80 ALA A N 1
ATOM 643 C CA . ALA A 1 80 ? 19.966 4.046 -4.729 1.00 65.12 80 ALA A CA 1
ATOM 644 C C . ALA A 1 80 ? 19.135 2.969 -3.990 1.00 65.12 80 ALA A C 1
ATOM 646 O O . ALA A 1 80 ? 19.192 1.799 -4.357 1.00 65.12 80 ALA A O 1
ATOM 647 N N . VAL A 1 81 ? 18.305 3.350 -3.010 1.00 68.81 81 VAL A N 1
ATOM 648 C CA . VAL A 1 81 ? 17.433 2.403 -2.281 1.00 68.81 81 VAL A CA 1
ATOM 649 C C . VAL A 1 81 ? 16.127 2.127 -3.037 1.00 68.81 81 VAL A C 1
ATOM 651 O O . VAL A 1 81 ? 15.717 0.971 -3.153 1.00 68.81 81 VAL A O 1
ATOM 654 N N . HIS A 1 82 ? 15.494 3.156 -3.610 1.00 76.88 82 HIS A N 1
ATOM 655 C CA . HIS A 1 82 ? 14.255 3.009 -4.386 1.00 76.88 82 HIS A CA 1
ATOM 656 C C . HIS A 1 82 ? 14.427 2.089 -5.603 1.00 76.88 82 HIS A C 1
ATOM 658 O O . HIS A 1 82 ? 13.581 1.230 -5.857 1.00 76.88 82 HIS A O 1
ATOM 664 N N . ALA A 1 83 ? 15.546 2.211 -6.323 1.00 74.56 83 ALA A N 1
ATOM 665 C CA . ALA A 1 83 ? 15.873 1.356 -7.461 1.00 74.56 83 ALA A CA 1
ATOM 666 C C . ALA A 1 83 ? 16.092 -0.095 -7.036 1.00 74.56 83 ALA A C 1
ATOM 668 O O . ALA A 1 83 ? 15.731 -1.004 -7.780 1.00 74.56 83 ALA A O 1
ATOM 669 N N . VAL A 1 84 ? 16.645 -0.329 -5.842 1.00 79.81 84 VAL A N 1
ATOM 670 C CA . VAL A 1 84 ? 16.818 -1.682 -5.310 1.00 79.81 84 VAL A CA 1
ATOM 671 C C . VAL A 1 84 ? 15.456 -2.311 -5.022 1.00 79.81 84 VAL A C 1
ATOM 673 O O . VAL A 1 84 ? 15.187 -3.390 -5.538 1.00 79.81 84 VAL A O 1
ATOM 676 N N . LEU A 1 85 ? 14.551 -1.643 -4.300 1.00 85.19 85 LEU A N 1
ATOM 677 C CA . LEU A 1 85 ? 13.200 -2.178 -4.048 1.00 85.19 85 LEU A CA 1
ATOM 678 C C . LEU A 1 85 ? 12.482 -2.559 -5.350 1.00 85.19 85 LEU A C 1
ATOM 680 O O . LEU A 1 85 ? 11.964 -3.674 -5.475 1.00 85.19 85 LEU A O 1
ATOM 684 N N . PHE A 1 86 ? 12.550 -1.675 -6.349 1.00 85.25 86 PHE A N 1
ATOM 685 C CA . PHE A 1 86 ? 12.038 -1.963 -7.682 1.00 85.25 86 PHE A CA 1
ATOM 686 C C . PHE A 1 86 ? 12.748 -3.157 -8.325 1.00 85.25 86 PHE A C 1
ATOM 688 O O . PHE A 1 86 ? 12.071 -4.047 -8.820 1.00 85.25 86 PHE A O 1
ATOM 695 N N . ALA A 1 87 ? 14.080 -3.248 -8.293 1.00 86.31 87 ALA A N 1
ATOM 696 C CA . ALA A 1 87 ? 14.829 -4.367 -8.876 1.00 86.31 87 ALA A CA 1
ATOM 697 C C . ALA A 1 87 ? 14.451 -5.729 -8.261 1.00 86.31 87 ALA A C 1
ATOM 699 O O . ALA A 1 87 ? 14.449 -6.746 -8.958 1.00 86.31 87 ALA A O 1
ATOM 700 N N . TYR A 1 88 ? 14.067 -5.744 -6.982 1.00 91.19 88 TYR A N 1
ATOM 701 C CA . TYR A 1 88 ? 13.553 -6.926 -6.285 1.00 91.19 88 TYR A CA 1
ATOM 702 C C . TYR A 1 88 ? 12.063 -7.208 -6.552 1.00 91.19 88 TYR A C 1
ATOM 704 O O . TYR A 1 88 ? 11.547 -8.239 -6.110 1.00 91.19 88 TYR A O 1
ATOM 712 N N . GLY A 1 89 ? 11.369 -6.340 -7.289 1.00 91.81 89 GLY A N 1
ATOM 713 C CA . GLY A 1 89 ? 9.942 -6.441 -7.589 1.00 91.81 89 GLY A CA 1
ATOM 714 C C . GLY A 1 89 ? 9.055 -6.191 -6.382 1.00 91.81 89 GLY A C 1
ATOM 715 O O . GLY A 1 89 ? 8.015 -6.828 -6.247 1.00 91.81 89 GLY A O 1
ATOM 716 N N . VAL A 1 90 ? 9.487 -5.316 -5.476 1.00 92.62 90 VAL A N 1
ATOM 717 C CA . VAL A 1 90 ? 8.748 -4.938 -4.271 1.00 92.62 90 VAL A CA 1
ATOM 718 C C . VAL A 1 90 ? 8.125 -3.563 -4.483 1.00 92.62 90 VAL A C 1
ATOM 720 O O . VAL A 1 90 ? 8.802 -2.622 -4.890 1.00 92.62 90 VAL A O 1
ATOM 723 N N . ALA A 1 91 ? 6.826 -3.451 -4.204 1.00 90.75 91 ALA A N 1
ATOM 724 C CA . ALA A 1 91 ? 6.132 -2.171 -4.231 1.00 90.75 91 ALA A CA 1
ATOM 725 C C . ALA A 1 91 ? 6.508 -1.324 -3.007 1.00 90.75 91 ALA A C 1
ATOM 727 O O . ALA A 1 91 ? 6.650 -1.848 -1.902 1.00 90.75 91 ALA A O 1
ATOM 728 N N . LEU A 1 92 ? 6.622 -0.014 -3.210 1.00 90.00 92 LEU A N 1
ATOM 729 C CA . LEU A 1 92 ? 6.910 0.965 -2.167 1.00 90.00 92 LEU A CA 1
ATOM 730 C C . LEU A 1 92 ? 5.704 1.892 -1.994 1.00 90.00 92 LEU A C 1
ATOM 732 O O . LEU A 1 92 ? 5.205 2.447 -2.971 1.00 90.00 92 LEU A O 1
ATOM 736 N N . LEU A 1 93 ? 5.270 2.079 -0.748 1.00 90.88 93 LEU A N 1
ATOM 737 C CA . LEU A 1 93 ? 4.447 3.218 -0.362 1.00 90.88 93 LEU A CA 1
ATOM 738 C C . LEU A 1 93 ? 5.374 4.274 0.240 1.00 90.88 93 LEU A C 1
ATOM 740 O O . LEU A 1 93 ? 5.937 4.051 1.309 1.00 90.88 93 LEU A O 1
ATOM 744 N N . ASP A 1 94 ? 5.539 5.393 -0.456 1.00 86.62 94 ASP A N 1
ATOM 745 C CA . ASP A 1 94 ? 6.399 6.489 -0.013 1.00 86.62 94 ASP A CA 1
ATOM 746 C C . ASP A 1 94 ? 5.569 7.619 0.614 1.00 86.62 94 ASP A C 1
ATOM 748 O O . ASP A 1 94 ? 4.413 7.839 0.244 1.00 86.62 94 ASP A O 1
ATOM 752 N N . ASN A 1 95 ? 6.179 8.353 1.545 1.00 87.00 95 ASN A N 1
ATOM 753 C CA . ASN A 1 95 ? 5.655 9.605 2.091 1.00 87.00 95 ASN A CA 1
ATOM 754 C C . ASN A 1 95 ? 4.254 9.519 2.748 1.00 87.00 95 ASN A C 1
ATOM 756 O O . ASN A 1 95 ? 3.472 10.470 2.671 1.00 87.00 95 ASN A O 1
ATOM 760 N N . ALA A 1 96 ? 3.926 8.400 3.400 1.00 93.06 96 ALA A N 1
ATOM 761 C CA . ALA A 1 96 ? 2.691 8.258 4.176 1.00 93.06 96 ALA A CA 1
ATOM 762 C C . ALA A 1 96 ? 2.696 9.156 5.431 1.00 93.06 96 ALA A C 1
ATOM 764 O O . ALA A 1 96 ? 3.722 9.298 6.097 1.00 93.06 96 ALA A O 1
ATOM 765 N N . LEU A 1 97 ? 1.544 9.742 5.768 1.00 95.12 97 LEU A N 1
ATOM 766 C CA . LEU A 1 97 ? 1.318 10.486 7.010 1.00 95.12 97 LEU A CA 1
ATOM 767 C C . LEU A 1 97 ? 0.886 9.513 8.111 1.00 95.12 97 LEU A C 1
ATOM 769 O O . LEU A 1 97 ? -0.238 9.013 8.086 1.00 95.12 97 LEU A O 1
ATOM 773 N N . LEU A 1 98 ? 1.780 9.217 9.053 1.00 97.00 98 LEU A N 1
ATOM 774 C CA . LEU A 1 98 ? 1.573 8.146 10.035 1.00 97.00 98 LEU A CA 1
ATOM 775 C C . LEU A 1 98 ? 1.104 8.657 11.397 1.00 97.00 98 LEU A C 1
ATOM 777 O O . LEU A 1 98 ? 0.607 7.868 12.194 1.00 97.00 98 LEU A O 1
ATOM 781 N N . GLU A 1 99 ? 1.208 9.955 11.671 1.00 97.62 99 GLU A N 1
ATOM 782 C CA . GLU A 1 99 ? 0.801 10.535 12.950 1.00 97.62 99 GLU A CA 1
ATOM 783 C C . GLU A 1 99 ? -0.693 10.302 13.249 1.00 97.62 99 GLU A C 1
ATOM 785 O O . GLU A 1 99 ? -0.991 9.784 14.326 1.00 97.62 99 GLU A O 1
ATOM 790 N N . PRO A 1 100 ? -1.646 10.550 12.320 1.00 97.94 100 PRO A N 1
ATOM 791 C CA . PRO A 1 100 ? -3.058 10.254 12.570 1.00 97.94 100 PRO A CA 1
ATOM 792 C C . PRO A 1 100 ? -3.334 8.761 12.778 1.00 97.94 100 PRO A C 1
ATOM 794 O O . PRO A 1 100 ? -4.242 8.400 13.524 1.00 97.94 100 PRO A O 1
ATOM 797 N N . LEU A 1 101 ? -2.557 7.891 12.123 1.00 98.19 101 LEU A N 1
ATOM 798 C CA . LEU A 1 101 ? -2.654 6.445 12.302 1.00 98.19 101 LEU A CA 1
ATOM 799 C C . LEU A 1 101 ? -2.192 6.033 13.695 1.00 98.19 101 LEU A C 1
ATOM 801 O O . LEU A 1 101 ? -2.898 5.287 14.360 1.00 98.19 101 LEU A O 1
ATOM 805 N N . ALA A 1 102 ? -1.052 6.552 14.151 1.00 98.38 102 ALA A N 1
ATOM 806 C CA . ALA A 1 102 ? -0.534 6.278 15.485 1.00 98.38 102 ALA A CA 1
ATOM 807 C C . ALA A 1 102 ? -1.529 6.713 16.574 1.00 98.38 102 ALA A C 1
ATOM 809 O O . ALA A 1 102 ? -1.788 5.955 17.506 1.00 98.38 102 ALA A O 1
ATOM 810 N N . THR A 1 103 ? -2.147 7.891 16.429 1.00 98.50 103 THR A N 1
ATOM 811 C CA . THR A 1 103 ? -3.223 8.334 17.329 1.00 98.50 103 THR A CA 1
ATOM 812 C C . THR A 1 103 ? -4.417 7.380 17.295 1.00 98.50 103 THR A C 1
ATOM 814 O O . THR A 1 103 ? -4.899 6.975 18.350 1.00 98.50 103 THR A O 1
ATOM 817 N N . ALA A 1 104 ? -4.867 6.973 16.104 1.00 98.31 104 ALA A N 1
ATOM 818 C CA . ALA A 1 104 ? -5.984 6.043 15.975 1.00 98.31 104 ALA A CA 1
ATOM 819 C C . ALA A 1 104 ? -5.686 4.673 16.603 1.00 98.31 104 ALA A C 1
ATOM 821 O O . ALA A 1 104 ? -6.552 4.138 17.283 1.00 98.31 104 ALA A O 1
ATOM 822 N N . CYS A 1 105 ? -4.471 4.138 16.451 1.00 98.56 105 CYS A N 1
ATOM 823 C CA . CYS A 1 105 ? -4.068 2.889 17.098 1.00 98.56 105 CYS A CA 1
ATOM 824 C C . CYS A 1 105 ? -4.190 2.955 18.628 1.00 98.56 105 CYS A C 1
ATOM 826 O O . CYS A 1 105 ? -4.693 2.021 19.253 1.00 98.56 105 CYS A O 1
ATOM 828 N N . VAL A 1 106 ? -3.758 4.069 19.233 1.00 98.50 106 VAL A N 1
ATOM 829 C CA . VAL A 1 106 ? -3.872 4.294 20.683 1.00 98.50 106 VAL A CA 1
ATOM 830 C C . VAL A 1 106 ? -5.338 4.363 21.112 1.00 98.50 106 VAL A C 1
ATOM 832 O O . VAL A 1 106 ? -5.713 3.730 22.095 1.00 98.50 106 VAL A O 1
ATOM 835 N N . GLU A 1 107 ? -6.172 5.095 20.374 1.00 98.31 107 GLU A N 1
ATOM 836 C CA . GLU A 1 107 ? -7.600 5.256 20.684 1.00 98.31 107 GLU A CA 1
ATOM 837 C C . GLU A 1 107 ? -8.406 3.959 20.494 1.00 98.31 107 GLU A C 1
ATOM 839 O O . GLU A 1 107 ? -9.309 3.677 21.277 1.00 98.31 107 GLU A O 1
ATOM 844 N N . GLU A 1 108 ? -8.064 3.150 19.489 1.00 97.94 108 GLU A N 1
ATOM 845 C CA . GLU A 1 108 ? -8.668 1.835 19.224 1.00 97.94 108 GLU A CA 1
ATOM 846 C C . GLU A 1 108 ? -8.091 0.732 20.134 1.00 97.94 108 GLU A C 1
ATOM 848 O O . GLU A 1 108 ? -8.621 -0.381 20.187 1.00 97.94 108 GLU A O 1
ATOM 853 N N . GLY A 1 109 ? -6.989 1.015 20.840 1.00 98.12 109 GLY A N 1
ATOM 854 C CA . GLY A 1 109 ? -6.254 0.054 21.665 1.00 98.12 109 GLY A CA 1
ATOM 855 C C . GLY A 1 109 ? -5.662 -1.114 20.868 1.00 98.12 109 GLY A C 1
ATOM 856 O O . GLY A 1 109 ? -5.539 -2.218 21.406 1.00 98.12 109 GLY A O 1
ATOM 857 N N . ARG A 1 110 ? -5.375 -0.921 19.571 1.00 97.12 110 ARG A N 1
ATOM 858 C CA . ARG A 1 110 ? -4.957 -1.975 18.629 1.00 97.12 110 ARG A CA 1
ATOM 859 C C . ARG A 1 110 ? -4.106 -1.415 17.490 1.00 97.12 110 ARG A C 1
ATOM 861 O O . ARG A 1 110 ? -4.407 -0.354 16.964 1.00 97.12 110 ARG A O 1
ATOM 868 N N . ASP A 1 111 ? -3.156 -2.218 17.012 1.00 97.44 111 ASP A N 1
ATOM 869 C CA . ASP A 1 111 ? -2.282 -1.892 15.867 1.00 97.44 111 ASP A CA 1
ATOM 870 C C . ASP A 1 111 ? -2.578 -2.739 14.612 1.00 97.44 111 ASP A C 1
ATOM 872 O O . ASP A 1 111 ? -1.781 -2.806 13.677 1.00 97.44 111 ASP A O 1
ATOM 876 N N . GLU A 1 112 ? -3.722 -3.425 14.592 1.00 98.19 112 GLU A N 1
ATOM 877 C CA . GLU A 1 112 ? -4.146 -4.283 13.486 1.00 98.19 112 GLU A CA 1
ATOM 878 C C . GLU A 1 112 ? -5.367 -3.697 12.779 1.00 98.19 112 GLU A C 1
ATOM 880 O O . GLU A 1 112 ? -6.439 -3.566 13.372 1.00 98.19 112 GLU A O 1
ATOM 885 N N . PHE A 1 113 ? -5.219 -3.428 11.487 1.00 98.50 113 PHE A N 1
ATOM 886 C CA . PHE A 1 113 ? -6.237 -2.811 10.642 1.00 98.50 113 PHE A CA 1
ATOM 887 C C . PHE A 1 113 ? -6.094 -3.297 9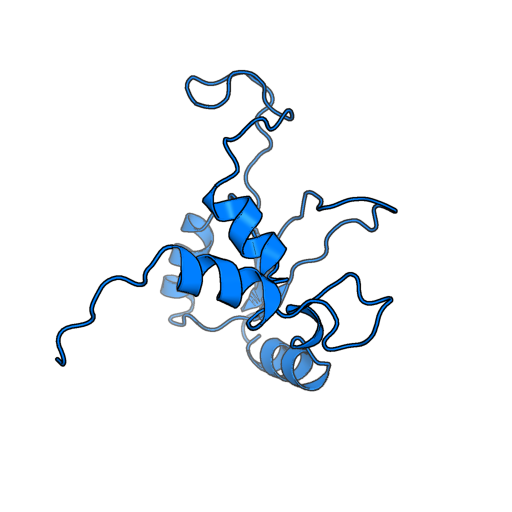.195 1.00 98.50 113 PHE A C 1
ATOM 889 O O . PHE A 1 113 ? -5.063 -3.846 8.791 1.00 98.50 113 PHE A O 1
ATOM 896 N N . MET A 1 114 ? -7.126 -3.083 8.380 1.00 98.62 114 MET A N 1
ATOM 897 C CA . MET A 1 114 ? -7.043 -3.295 6.937 1.00 98.62 114 MET A CA 1
ATOM 898 C C . MET A 1 114 ? -6.372 -2.089 6.275 1.00 98.62 114 MET A C 1
ATOM 900 O O . MET A 1 114 ? -6.904 -0.983 6.319 1.00 98.62 114 MET A O 1
ATOM 904 N N . LEU A 1 115 ? -5.236 -2.301 5.607 1.00 98.00 115 LEU A N 1
ATOM 905 C CA . LEU A 1 115 ? -4.618 -1.285 4.752 1.00 98.00 115 LEU A CA 1
ATOM 906 C C . LEU A 1 115 ? -5.166 -1.390 3.322 1.00 98.00 115 LEU A C 1
ATOM 908 O O . LEU A 1 115 ? -5.037 -2.430 2.672 1.00 98.00 115 LEU A O 1
ATOM 912 N N . VAL A 1 116 ? -5.742 -0.300 2.820 1.00 97.56 116 VAL A N 1
ATOM 913 C CA . VAL A 1 116 ? -6.259 -0.179 1.452 1.00 97.56 116 VAL A CA 1
ATOM 914 C C . VAL A 1 116 ? -5.409 0.810 0.674 1.00 97.56 116 VAL A C 1
ATOM 916 O O . VAL A 1 116 ? -5.257 1.960 1.075 1.00 97.56 116 VAL A O 1
ATOM 919 N N . ILE A 1 117 ? -4.878 0.371 -0.467 1.00 95.88 117 ILE A N 1
ATOM 920 C CA . ILE A 1 117 ? -4.126 1.217 -1.396 1.00 95.88 117 ILE A CA 1
ATOM 921 C C . ILE A 1 117 ? -4.660 0.951 -2.800 1.00 95.88 117 ILE A C 1
ATOM 923 O O . ILE A 1 117 ? -4.559 -0.168 -3.303 1.00 95.88 117 ILE A O 1
ATOM 927 N N . ALA A 1 118 ? -5.236 1.977 -3.423 1.00 92.25 118 ALA A N 1
ATOM 928 C CA . ALA A 1 118 ? -5.813 1.904 -4.762 1.00 92.25 118 ALA A CA 1
ATOM 929 C C . ALA A 1 118 ? -5.127 2.948 -5.667 1.00 92.25 118 ALA A C 1
ATOM 931 O O . ALA A 1 118 ? -5.597 4.084 -5.760 1.00 92.25 118 ALA A O 1
ATOM 932 N N . PRO A 1 119 ? -3.977 2.614 -6.280 1.00 90.81 119 PRO A N 1
ATOM 933 C CA . PRO A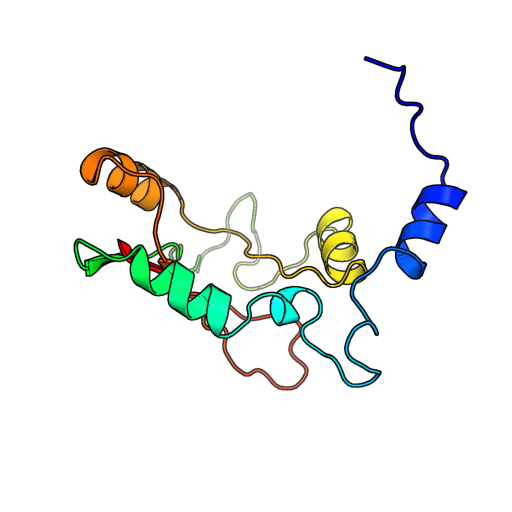 1 119 ? -3.307 3.516 -7.210 1.00 90.81 119 PRO A CA 1
ATOM 934 C C . PRO A 1 119 ? -4.131 3.709 -8.491 1.00 90.81 119 PRO A C 1
ATOM 936 O O . PRO A 1 119 ? -4.945 2.861 -8.872 1.00 90.81 119 PRO A O 1
ATOM 939 N N . LEU A 1 120 ? -3.890 4.820 -9.186 1.00 90.81 120 LEU A N 1
ATOM 940 C CA . LEU A 1 120 ? -4.473 5.080 -10.499 1.00 90.81 120 LEU A CA 1
ATOM 941 C C . LEU A 1 120 ? -3.933 4.079 -11.529 1.00 90.81 120 LEU A C 1
ATOM 943 O O . LEU A 1 120 ? -2.757 3.713 -11.516 1.00 90.81 120 LEU A O 1
ATOM 947 N N . ARG A 1 121 ? -4.784 3.669 -12.475 1.00 89.56 121 ARG A N 1
ATOM 948 C CA . ARG A 1 121 ? -4.395 2.781 -13.583 1.00 89.56 121 ARG A CA 1
ATOM 949 C C . ARG A 1 121 ? -3.728 3.593 -14.695 1.00 89.56 121 ARG A C 1
ATOM 951 O O . ARG A 1 121 ? -4.364 3.934 -15.686 1.00 89.56 121 ARG A O 1
ATOM 958 N N . VAL A 1 122 ? -2.453 3.920 -14.509 1.00 88.69 122 VAL A N 1
ATOM 959 C CA . VAL A 1 122 ? -1.647 4.661 -15.490 1.00 88.69 122 VAL A CA 1
ATOM 960 C C . VAL A 1 122 ? -0.910 3.670 -16.391 1.00 88.69 122 VAL A C 1
ATOM 962 O O . VAL A 1 122 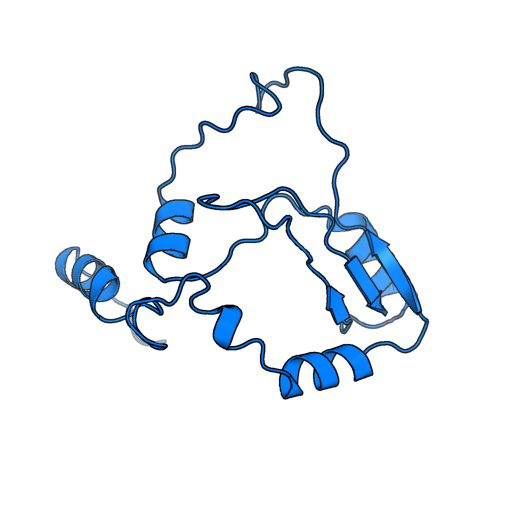? 0.021 3.000 -15.951 1.00 88.69 122 VAL A O 1
ATOM 965 N N . VAL A 1 123 ? -1.328 3.551 -17.653 1.00 85.94 123 VAL A N 1
ATOM 966 C CA . VAL A 1 123 ? -0.678 2.656 -18.627 1.00 85.94 123 VAL A CA 1
ATOM 967 C C . VAL A 1 123 ? 0.765 3.108 -18.861 1.00 85.94 123 VAL A C 1
ATOM 969 O O . VAL A 1 123 ? 1.006 4.271 -19.166 1.00 85.94 123 VAL A O 1
ATOM 972 N N . GLY A 1 124 ? 1.722 2.191 -18.690 1.00 85.19 124 GLY A N 1
ATOM 973 C CA . GLY A 1 124 ? 3.157 2.495 -18.762 1.00 85.19 124 GLY A CA 1
ATOM 974 C C . GLY A 1 124 ? 3.710 3.257 -17.550 1.00 85.19 124 GLY A C 1
ATOM 975 O O . GLY A 1 124 ? 4.900 3.559 -17.516 1.00 85.19 124 GLY A O 1
ATOM 976 N N . GLY A 1 125 ? 2.874 3.563 -16.553 1.00 84.12 125 GLY A N 1
ATOM 977 C CA . GLY A 1 125 ? 3.301 4.220 -15.324 1.00 84.12 125 GLY A CA 1
ATOM 978 C C . GLY A 1 125 ? 4.102 3.281 -14.422 1.00 84.12 125 GLY A C 1
ATOM 979 O O . GLY A 1 125 ? 3.775 2.106 -14.278 1.00 84.12 125 GLY A O 1
ATOM 980 N N . THR A 1 126 ? 5.134 3.816 -13.773 1.00 83.44 126 THR A N 1
ATOM 981 C CA . THR A 1 126 ? 5.949 3.100 -12.772 1.00 83.44 126 THR A CA 1
ATOM 982 C C . THR A 1 126 ? 5.456 3.315 -11.337 1.00 83.44 126 THR A C 1
ATOM 984 O O . THR A 1 126 ? 5.991 2.737 -10.395 1.00 83.44 126 THR A O 1
ATOM 987 N N . GLY A 1 127 ? 4.422 4.138 -11.170 1.00 85.88 127 GLY A N 1
ATOM 988 C CA . GLY A 1 127 ? 3.780 4.459 -9.905 1.00 85.88 127 GLY A CA 1
ATOM 989 C C . GLY A 1 127 ? 2.671 5.487 -10.111 1.00 85.88 127 GLY A C 1
ATOM 990 O O . GLY A 1 127 ? 2.499 6.036 -11.201 1.00 85.88 127 GLY A O 1
ATOM 991 N N . SER A 1 128 ? 1.914 5.758 -9.056 1.00 88.50 128 SER A N 1
ATOM 992 C CA . SER A 1 128 ? 0.956 6.858 -9.029 1.00 88.50 128 SER A CA 1
ATOM 993 C C . SER A 1 128 ? 0.850 7.406 -7.613 1.00 88.50 128 SER A C 1
ATOM 995 O O . SER A 1 128 ? 1.091 6.670 -6.652 1.00 88.50 128 SER A O 1
ATOM 997 N N . PRO A 1 129 ? 0.393 8.654 -7.447 1.00 88.31 129 PRO A N 1
ATOM 998 C CA . PRO A 1 129 ? -0.166 9.058 -6.174 1.00 88.31 129 PRO A CA 1
ATOM 999 C C . PRO A 1 129 ? -1.330 8.144 -5.781 1.00 88.31 129 PRO A C 1
ATOM 1001 O O . PRO A 1 129 ? -2.056 7.631 -6.640 1.00 88.31 129 PRO A O 1
ATOM 1004 N N . ALA A 1 130 ? -1.499 7.948 -4.482 1.00 91.50 130 ALA A N 1
ATOM 1005 C CA . ALA A 1 130 ? -2.614 7.227 -3.892 1.00 91.50 130 ALA A CA 1
ATOM 1006 C C . ALA A 1 130 ? -2.966 7.885 -2.556 1.00 91.50 130 ALA A C 1
ATOM 1008 O O . ALA A 1 130 ? -2.116 8.528 -1.942 1.00 91.50 130 ALA A O 1
ATOM 1009 N N . ASN A 1 131 ? -4.203 7.692 -2.101 1.00 94.94 131 ASN A 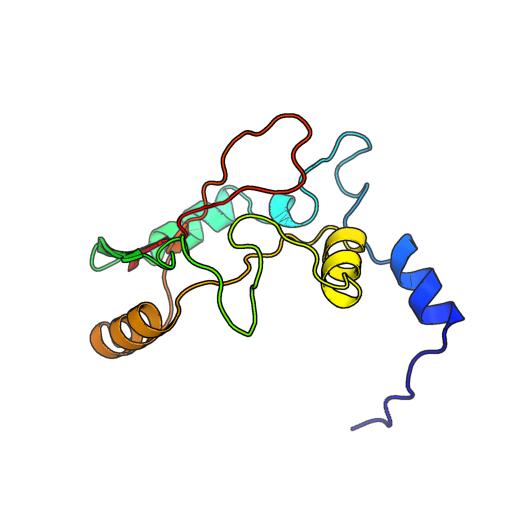N 1
ATOM 1010 C CA . ASN A 1 131 ? -4.578 7.923 -0.712 1.00 94.94 131 ASN A CA 1
ATOM 1011 C C . ASN A 1 131 ? -4.685 6.561 -0.008 1.00 94.94 131 ASN A C 1
ATOM 1013 O O . ASN A 1 131 ? -5.698 5.879 -0.186 1.00 94.94 131 ASN A O 1
ATOM 1017 N N . PRO A 1 132 ? -3.649 6.117 0.725 1.00 97.12 132 PRO A N 1
ATOM 1018 C CA . PRO A 1 132 ? -3.731 4.899 1.512 1.00 97.12 132 PRO A CA 1
ATOM 1019 C C . PRO A 1 132 ? -4.678 5.106 2.693 1.00 97.12 132 PRO A C 1
ATOM 1021 O O . PRO A 1 132 ? -4.613 6.131 3.371 1.00 97.12 132 PRO A O 1
ATOM 1024 N N . LEU A 1 133 ? -5.517 4.113 2.965 1.00 98.38 133 LEU A N 1
ATOM 1025 C CA . LEU A 1 133 ? -6.449 4.130 4.087 1.00 98.38 133 LEU A CA 1
ATOM 1026 C C . LEU A 1 133 ? -6.123 2.994 5.050 1.00 98.38 133 LEU A C 1
ATOM 1028 O O . LEU A 1 133 ? -6.009 1.845 4.626 1.00 98.38 133 LEU A O 1
ATOM 1032 N N . ALA A 1 134 ? -6.034 3.305 6.338 1.00 98.44 134 ALA A N 1
ATOM 1033 C CA . ALA A 1 134 ? -6.141 2.311 7.399 1.00 98.44 134 ALA A CA 1
ATOM 1034 C C . ALA A 1 134 ? -7.600 2.246 7.865 1.00 98.44 134 ALA A C 1
ATOM 1036 O O . ALA A 1 134 ? -8.182 3.278 8.200 1.00 98.44 134 ALA A O 1
ATOM 1037 N N . VAL A 1 135 ? -8.192 1.052 7.854 1.00 98.62 135 VAL A N 1
ATOM 1038 C CA . VAL A 1 135 ? -9.590 0.823 8.238 1.00 98.62 135 VAL A CA 1
ATOM 1039 C C . VAL A 1 135 ? -9.636 -0.129 9.431 1.00 98.62 135 VAL A C 1
ATOM 1041 O O . VAL A 1 135 ? -9.166 -1.268 9.324 1.00 98.62 135 VAL A O 1
ATOM 1044 N N . PHE A 1 136 ? -10.166 0.362 10.552 1.00 98.38 136 PHE A N 1
ATOM 1045 C CA . PHE A 1 136 ? -10.207 -0.313 11.853 1.00 98.38 136 PHE A CA 1
ATOM 1046 C C . PHE A 1 136 ? -11.505 -1.028 12.146 1.00 98.38 136 PHE A C 1
ATOM 1048 O O . PHE A 1 136 ? -12.560 -0.728 11.548 1.00 98.38 136 PHE A O 1
#

Secondary structure (DSSP, 8-state):
----PPPPHHHHHHHHHHS-STTTT-TT--SGGGGGS-HHHHHHHHTT-SS--EEE-PPPPP-S-BTTBSSTT------HHHHHHHHTT-----S---HHHHHHHHHHT-S--EEE------TT-S------EEE-

Radius of gyration: 18.5 Å; chains: 1; bounding box: 46×41×40 Å

Sequence (136 aa):
MPERLLPTEQEVRSWLRERRNWGRWGKDDQVGALNLVTPARRAAAARLVRSGRSVSLSRPFPKEPGPNNALPAQHYIPWAVHAVLFAYGVALLDNALLEPLATACVEEGRDEFMLVIAPLRVVGGTGSPANPLAVF